Protein AF-A0A158G003-F1 (afdb_monomer_lite)

Foldseek 3Di:
DDDDDDDPPPPDDPPPPPPPPPPQLAKAWDWKDKAVVVVGDTRLCSVVCCVQGGRHQKGWDDRDCVSSVPPCPPDQIKMWTWIGRDPPGIDIDIDDSVNDNPDTDMDHNPPCPPPDD

Sequence (117 aa):
MNGFRQVCAMTGVVVLASVSAVGARTITAVSATYGANCGAPGGNATRDLIRQCNGLDTCEYVPDRARIGDTARVCRKDLQADWRCTDSEFHTAMLSPEAGANSTLVLSCIEQNGPGH

Secondary structure (DSSP, 8-state):
---------------------------EEEEEEE-GGGTPPTTTTHHHHHHHHTT-SEEEE---HHHHT---TTSPPPEEEEEEEETTEEEEEEE-GGG-TTPPEEEE-S-------

Organism: Caballeronia cordobensis (NCBI:txid1353886)

Radius of gyration: 25.24 Å; chains: 1; bounding box: 49×40×88 Å

Structure (mmCIF, N/CA/C/O backbone):
data_AF-A0A158G003-F1
#
_entry.id   AF-A0A158G003-F1
#
loop_
_atom_site.group_PDB
_atom_site.id
_atom_site.type_symbol
_atom_site.label_atom_id
_atom_site.label_alt_id
_atom_site.label_comp_id
_atom_site.label_asym_id
_atom_site.label_entity_id
_atom_site.label_seq_id
_atom_site.pdbx_PDB_ins_code
_atom_site.Cartn_x
_atom_site.Cartn_y
_atom_site.Cartn_z
_atom_site.occupancy
_atom_site.B_iso_or_equiv
_atom_site.auth_seq_id
_atom_site.auth_comp_id
_atom_site.auth_asym_id
_atom_site.auth_atom_id
_atom_site.pdbx_PDB_model_num
ATOM 1 N N . MET A 1 1 ? -34.774 -32.708 70.985 1.00 36.44 1 MET A N 1
ATOM 2 C CA . MET A 1 1 ? -33.710 -33.393 70.222 1.00 36.44 1 MET A CA 1
ATOM 3 C C . MET A 1 1 ? -33.958 -33.114 68.746 1.00 36.44 1 MET A C 1
ATOM 5 O O . MET A 1 1 ? -35.032 -33.469 68.293 1.00 36.44 1 MET A O 1
ATOM 9 N N . ASN A 1 2 ? -32.989 -32.469 68.079 1.00 34.66 2 ASN A N 1
ATOM 10 C CA . ASN A 1 2 ? -32.762 -32.340 66.622 1.00 34.66 2 ASN A CA 1
ATOM 11 C C . ASN A 1 2 ? -33.859 -31.680 65.750 1.00 34.66 2 ASN A C 1
ATOM 13 O O . ASN A 1 2 ? -35.031 -31.965 65.901 1.00 34.66 2 ASN A O 1
ATOM 17 N N . GLY A 1 3 ? -33.566 -30.820 64.773 1.00 39.38 3 GLY A N 1
ATOM 18 C CA . GLY A 1 3 ? -32.294 -30.440 64.163 1.00 39.38 3 GLY A CA 1
ATOM 19 C C . GLY A 1 3 ? -32.519 -29.353 63.099 1.00 39.38 3 GLY A C 1
ATOM 20 O O . GLY A 1 3 ? -33.582 -29.256 62.494 1.00 39.38 3 GLY A O 1
ATOM 21 N N . PHE A 1 4 ? -31.508 -28.504 62.953 1.00 57.38 4 PHE A N 1
ATOM 22 C CA . PHE A 1 4 ? -31.412 -27.314 62.104 1.00 57.38 4 PHE A CA 1
ATOM 23 C C . PHE A 1 4 ? -31.221 -27.656 60.606 1.00 57.38 4 PHE A C 1
ATOM 25 O O . PHE A 1 4 ? -30.608 -28.675 60.299 1.00 57.38 4 PHE A O 1
ATOM 32 N N . ARG A 1 5 ? -31.541 -26.667 59.746 1.00 48.50 5 ARG A N 1
ATOM 33 C CA . ARG A 1 5 ? -31.039 -26.406 58.365 1.00 48.50 5 ARG A CA 1
ATOM 34 C C . ARG A 1 5 ? -31.719 -27.207 57.243 1.00 48.50 5 ARG A C 1
ATOM 36 O O . ARG A 1 5 ? -31.979 -28.384 57.389 1.00 48.50 5 ARG A O 1
ATOM 43 N N . GLN A 1 6 ? -32.025 -26.631 56.079 1.00 44.19 6 GLN A N 1
ATOM 44 C CA . GLN A 1 6 ? -31.210 -25.677 55.323 1.00 44.19 6 GLN A CA 1
ATOM 45 C C . GLN A 1 6 ? -32.076 -24.968 54.261 1.00 44.19 6 GLN A C 1
ATOM 47 O O . GLN A 1 6 ? -32.710 -25.628 53.443 1.00 44.19 6 GLN A O 1
ATOM 52 N N . VAL A 1 7 ? -32.096 -23.633 54.259 1.00 51.84 7 VAL A N 1
ATOM 53 C CA . VAL A 1 7 ? -32.668 -22.827 53.168 1.00 51.84 7 VAL A CA 1
ATOM 54 C C . VAL A 1 7 ? -31.597 -22.716 52.082 1.00 51.84 7 VAL A C 1
ATOM 56 O O . VAL A 1 7 ? -30.560 -22.092 52.302 1.00 51.84 7 VAL A O 1
ATOM 59 N N . CYS A 1 8 ? -31.816 -23.348 50.927 1.00 51.94 8 CYS A N 1
ATOM 60 C CA . CYS A 1 8 ? -30.995 -23.138 49.735 1.00 51.94 8 CYS A CA 1
ATOM 61 C C . CYS A 1 8 ? -31.299 -21.747 49.169 1.00 51.94 8 CYS A C 1
ATOM 63 O O . CYS A 1 8 ? -32.244 -21.567 48.405 1.00 51.94 8 CYS A O 1
ATOM 65 N N . ALA A 1 9 ? -30.501 -20.756 49.566 1.00 50.59 9 ALA A N 1
ATOM 66 C CA . ALA A 1 9 ? -30.429 -19.483 48.868 1.00 50.59 9 ALA A CA 1
ATOM 67 C C . ALA A 1 9 ? -29.915 -19.751 47.445 1.00 50.59 9 ALA A C 1
ATOM 69 O O . ALA A 1 9 ? -28.734 -20.019 47.237 1.00 50.59 9 ALA A O 1
ATOM 70 N N . MET A 1 10 ? -30.826 -19.736 46.473 1.00 54.41 10 MET A N 1
ATOM 71 C CA . MET A 1 10 ? -30.500 -19.723 45.051 1.00 54.41 10 MET A CA 1
ATOM 72 C C . MET A 1 10 ? -29.969 -18.330 44.701 1.00 54.41 10 MET A C 1
ATOM 74 O O . MET A 1 10 ? -30.714 -17.448 44.280 1.00 54.41 10 MET A O 1
ATOM 78 N N . THR A 1 11 ? -28.678 -18.106 44.929 1.00 54.47 11 THR A N 1
ATOM 79 C CA . THR A 1 11 ? -27.950 -16.952 44.399 1.00 54.47 11 THR A CA 1
ATOM 80 C C . THR A 1 11 ? -27.790 -17.151 42.893 1.00 54.47 11 THR A C 1
ATOM 82 O O . THR A 1 11 ? -26.907 -17.872 42.432 1.00 54.47 11 THR A O 1
ATOM 85 N N . GLY A 1 12 ? -28.691 -16.550 42.115 1.00 53.78 12 GLY A N 1
ATOM 86 C CA . GLY A 1 12 ? -28.595 -16.506 40.659 1.00 53.78 12 GLY A CA 1
ATOM 87 C C . GLY A 1 12 ? -27.407 -15.646 40.238 1.00 53.78 12 GLY A C 1
ATOM 88 O O . GLY A 1 12 ? -27.456 -14.422 40.332 1.00 53.78 12 GLY A O 1
ATOM 89 N N . VAL A 1 13 ? -26.327 -16.285 39.793 1.00 61.75 13 VAL A N 1
ATOM 90 C CA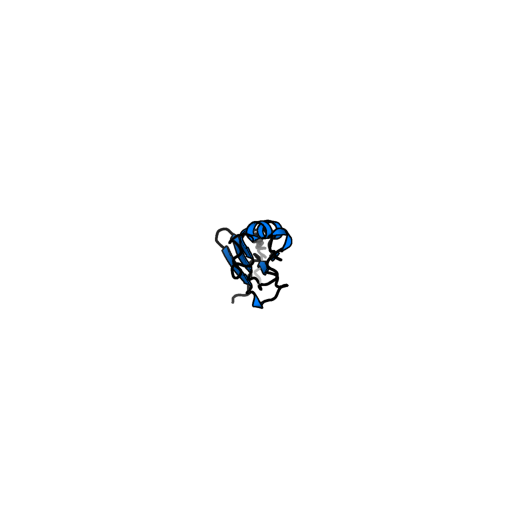 . VAL A 1 13 ? -25.190 -15.597 39.177 1.00 61.75 13 VAL A CA 1
ATOM 91 C C . VAL A 1 13 ? -25.621 -15.146 37.782 1.00 61.75 13 VAL A C 1
ATOM 93 O O . VAL A 1 13 ? -25.760 -15.957 36.870 1.00 61.75 13 VAL A O 1
ATOM 96 N N . VAL A 1 14 ? -25.864 -13.845 37.618 1.00 60.75 14 VAL A N 1
ATOM 97 C CA . VAL A 1 14 ? -26.055 -13.218 36.305 1.00 60.75 14 VAL A CA 1
ATOM 98 C C . VAL A 1 14 ? -24.683 -13.136 35.639 1.00 60.75 14 VAL A C 1
ATOM 100 O O . VAL A 1 14 ? -23.863 -12.289 35.988 1.00 60.75 14 VAL A O 1
ATOM 103 N N . VAL A 1 15 ? -24.407 -14.050 34.709 1.00 61.31 15 VAL A N 1
ATOM 104 C CA . VAL A 1 15 ? -23.186 -14.017 33.896 1.00 61.31 15 VAL A CA 1
ATOM 105 C C . VAL A 1 15 ? -23.357 -12.924 32.841 1.00 61.31 15 VAL A C 1
ATOM 107 O O . VAL A 1 15 ? -24.060 -13.104 31.849 1.00 61.31 15 VAL A O 1
ATOM 110 N N . LEU A 1 16 ? -22.736 -11.768 33.075 1.00 54.59 16 LEU A N 1
ATOM 111 C CA . LEU A 1 16 ? -22.580 -10.722 32.069 1.00 54.59 16 LEU A CA 1
ATOM 112 C C . LEU A 1 16 ? -21.577 -11.235 31.030 1.00 54.59 16 LEU A C 1
ATOM 114 O O . LEU A 1 16 ? -20.370 -11.207 31.260 1.00 54.59 16 LEU A O 1
ATOM 118 N N . ALA A 1 17 ? -22.075 -11.755 29.909 1.00 58.09 17 ALA A N 1
ATOM 119 C CA . ALA A 1 17 ? -21.238 -12.073 28.762 1.00 58.09 17 ALA A CA 1
ATOM 120 C C . ALA A 1 17 ? -20.649 -10.763 28.223 1.00 58.09 17 ALA A C 1
ATOM 122 O O . ALA A 1 17 ? -21.341 -9.969 27.586 1.00 58.09 17 ALA A O 1
ATOM 123 N N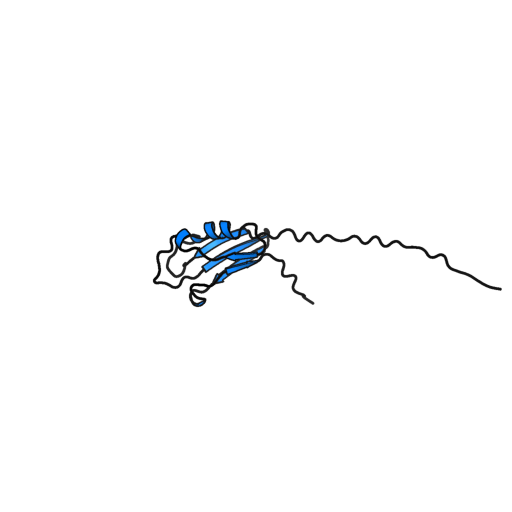 . SER A 1 18 ? -19.373 -10.515 28.512 1.00 55.88 18 SER A N 1
ATOM 124 C CA . SER A 1 18 ? -18.591 -9.489 27.838 1.00 55.88 18 SER A CA 1
ATOM 125 C C . SER A 1 18 ? -18.500 -9.882 26.368 1.00 55.88 18 SER A C 1
ATOM 127 O O . SER A 1 18 ? -17.708 -10.753 26.004 1.00 55.88 18 SER A O 1
ATOM 129 N N . VAL A 1 19 ? -19.331 -9.272 25.517 1.00 53.72 19 VAL A N 1
ATOM 130 C CA . VAL A 1 19 ? -19.058 -9.277 24.084 1.00 53.72 19 VAL A CA 1
ATOM 131 C C . VAL A 1 19 ? -17.815 -8.411 23.935 1.00 53.72 19 VAL A C 1
ATOM 133 O O . VAL A 1 19 ? -17.864 -7.183 23.992 1.00 53.72 19 VAL A O 1
ATOM 136 N N . SER A 1 20 ? -16.654 -9.056 23.878 1.00 51.19 20 SER A N 1
ATOM 137 C CA . SER A 1 20 ? -15.472 -8.409 23.344 1.00 51.19 20 SER A CA 1
ATOM 138 C C . SER A 1 20 ? -15.866 -8.061 21.922 1.00 51.19 20 SER A C 1
ATOM 140 O O . SER A 1 20 ? -15.892 -8.924 21.045 1.00 51.19 20 SER A O 1
ATOM 142 N N . ALA A 1 21 ? -16.267 -6.813 21.700 1.00 54.75 21 ALA A N 1
ATOM 143 C CA . ALA A 1 21 ? -16.181 -6.253 20.377 1.00 54.75 21 ALA A CA 1
ATOM 144 C C . ALA A 1 21 ? -14.686 -6.292 20.064 1.00 54.75 21 ALA A C 1
ATOM 146 O O . ALA A 1 21 ? -13.948 -5.369 20.400 1.00 54.75 21 ALA A O 1
ATOM 147 N N . VAL A 1 22 ? -14.234 -7.398 19.462 1.00 55.22 22 VAL A N 1
ATOM 148 C CA . VAL A 1 22 ? -13.177 -7.342 18.463 1.00 55.22 22 VAL A CA 1
ATOM 149 C C . VAL A 1 22 ? -13.718 -6.314 17.489 1.00 55.22 22 VAL A C 1
ATOM 151 O O . VAL A 1 22 ? -14.552 -6.613 16.634 1.00 55.22 22 VAL A O 1
ATOM 154 N N . GLY A 1 23 ? -13.392 -5.046 17.750 1.00 54.47 23 GLY A N 1
ATOM 155 C CA . GLY A 1 23 ? -13.640 -3.986 16.802 1.00 54.47 23 GLY A CA 1
ATOM 156 C C . GLY A 1 23 ? -13.019 -4.504 15.526 1.00 54.47 23 GLY A C 1
ATOM 157 O O . GLY A 1 23 ? -11.884 -4.974 15.573 1.00 54.47 23 GLY A O 1
ATOM 158 N N . ALA A 1 24 ? -13.794 -4.556 14.447 1.00 57.34 24 ALA A N 1
ATOM 159 C CA . ALA A 1 24 ? -13.291 -5.005 13.165 1.00 57.34 24 ALA A CA 1
ATOM 160 C C . ALA A 1 24 ? -12.044 -4.164 12.852 1.00 57.34 24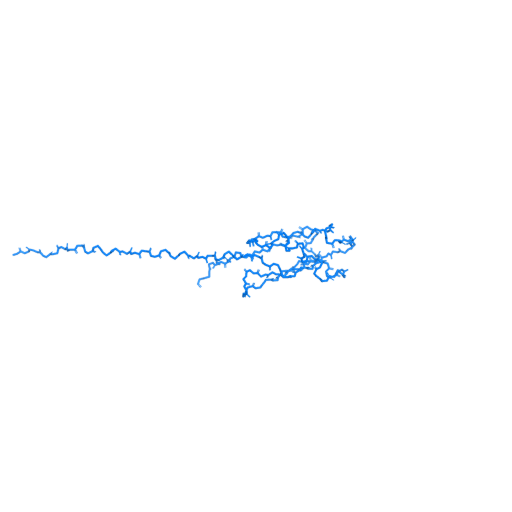 ALA A C 1
ATOM 162 O O . ALA A 1 24 ? -12.147 -2.991 12.494 1.00 57.34 24 ALA A O 1
ATOM 163 N N . ARG A 1 25 ? -10.868 -4.742 13.110 1.00 75.94 25 ARG A N 1
ATOM 164 C CA . ARG A 1 25 ? -9.559 -4.138 12.905 1.00 75.94 25 ARG A CA 1
ATOM 165 C C . ARG A 1 25 ? -9.330 -4.260 11.412 1.00 75.94 25 ARG A C 1
ATOM 167 O O . ARG A 1 25 ? -8.799 -5.248 10.927 1.00 75.94 25 ARG A O 1
ATOM 174 N N . THR A 1 26 ? -9.876 -3.320 10.656 1.00 86.94 26 THR A N 1
ATOM 175 C CA . THR A 1 26 ? -9.759 -3.354 9.204 1.00 86.94 26 THR A CA 1
ATOM 176 C C . THR A 1 26 ? -8.439 -2.737 8.782 1.00 86.94 26 THR A C 1
ATOM 178 O O . THR A 1 26 ? -8.090 -1.636 9.214 1.00 86.94 26 THR A O 1
ATOM 181 N N . ILE A 1 27 ? -7.746 -3.407 7.874 1.00 90.44 27 ILE A N 1
ATOM 182 C CA . ILE A 1 27 ? -6.562 -2.910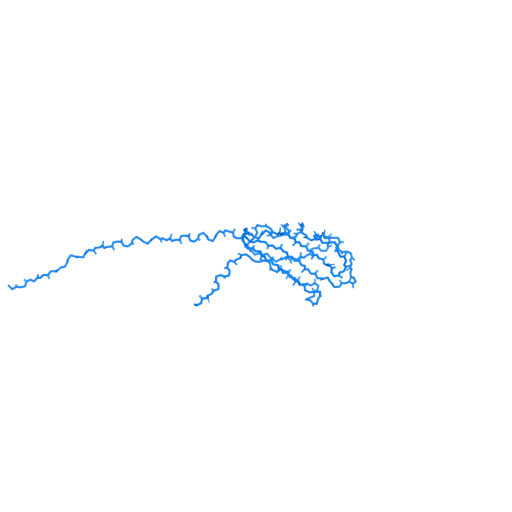 7.196 1.00 90.44 27 ILE A CA 1
ATOM 183 C C . ILE A 1 27 ? -6.906 -1.577 6.540 1.00 90.44 27 ILE A C 1
ATOM 185 O O . ILE A 1 27 ? -7.806 -1.473 5.706 1.00 90.44 27 ILE A O 1
ATOM 189 N N . THR A 1 28 ? -6.145 -0.561 6.916 1.00 92.12 28 THR A N 1
ATOM 190 C CA . THR A 1 28 ? -6.130 0.756 6.300 1.00 92.12 28 THR A CA 1
ATOM 191 C C . THR A 1 28 ? -4.757 0.962 5.690 1.00 92.12 28 THR A C 1
ATOM 193 O O . THR A 1 28 ? -3.786 1.243 6.392 1.00 92.12 28 THR A O 1
ATOM 196 N N . ALA A 1 29 ? -4.657 0.788 4.378 1.00 91.50 29 ALA A N 1
ATOM 197 C CA . ALA A 1 29 ? -3.399 0.978 3.669 1.00 91.50 29 ALA A CA 1
ATOM 198 C C . ALA A 1 29 ? -2.989 2.460 3.692 1.00 91.50 29 ALA A C 1
ATOM 200 O O . ALA A 1 29 ? -3.783 3.337 3.350 1.00 91.50 29 ALA A O 1
ATOM 201 N N . VAL A 1 30 ? -1.748 2.731 4.097 1.00 92.38 30 VAL A N 1
ATOM 202 C CA . VAL A 1 30 ? -1.187 4.084 4.210 1.00 92.38 30 VAL A CA 1
ATOM 203 C C . VAL A 1 30 ? -0.324 4.381 2.990 1.00 92.38 30 VAL A C 1
ATOM 205 O O . VAL A 1 30 ? -0.583 5.340 2.263 1.00 92.38 30 VAL A O 1
ATOM 208 N N . SER A 1 31 ? 0.653 3.514 2.725 1.00 91.69 31 SER A N 1
ATOM 209 C CA . SER A 1 31 ? 1.616 3.677 1.637 1.00 91.69 31 SER A CA 1
ATOM 210 C C . SER A 1 31 ? 2.018 2.318 1.087 1.00 91.69 31 SER A C 1
ATOM 212 O O . SER A 1 31 ? 2.153 1.361 1.838 1.00 91.69 31 SER A O 1
ATOM 214 N N . ALA A 1 32 ? 2.241 2.214 -0.221 1.00 91.19 32 ALA A N 1
ATOM 215 C CA . ALA A 1 32 ? 2.877 1.042 -0.801 1.00 91.19 32 ALA A CA 1
ATOM 216 C C . ALA A 1 32 ? 3.767 1.431 -1.973 1.00 91.19 32 ALA A C 1
ATOM 218 O O . ALA A 1 32 ? 3.352 2.158 -2.880 1.00 91.19 32 ALA A O 1
ATOM 219 N N . THR A 1 33 ? 4.981 0.900 -1.973 1.00 90.56 33 THR A N 1
ATOM 220 C CA . THR A 1 33 ? 5.979 1.130 -3.010 1.00 90.56 33 THR A CA 1
ATOM 221 C C . THR A 1 33 ? 6.489 -0.204 -3.521 1.00 90.56 33 THR A C 1
ATOM 223 O O . THR A 1 33 ? 6.932 -1.047 -2.747 1.00 90.56 33 THR A O 1
ATOM 226 N N . TYR A 1 34 ? 6.429 -0.391 -4.834 1.00 87.62 34 TYR A N 1
ATOM 227 C CA . TYR A 1 34 ? 6.953 -1.566 -5.518 1.00 87.62 34 TYR A CA 1
ATOM 228 C C . TYR A 1 34 ? 8.147 -1.167 -6.383 1.00 87.62 34 TYR A C 1
ATOM 230 O O . TYR A 1 34 ? 7.974 -0.418 -7.346 1.00 87.62 34 TYR A O 1
ATOM 238 N N . GLY A 1 35 ? 9.333 -1.680 -6.055 1.00 86.69 35 GLY A N 1
ATOM 239 C CA . GLY A 1 35 ? 10.576 -1.467 -6.794 1.00 86.69 35 GLY A CA 1
ATOM 240 C C . GLY A 1 35 ? 11.319 -0.188 -6.433 1.00 86.69 35 GLY A C 1
ATOM 241 O O . GLY A 1 35 ? 11.931 0.414 -7.320 1.00 86.69 35 GLY A O 1
ATOM 242 N N . ALA A 1 36 ? 11.287 0.235 -5.165 1.00 86.31 36 ALA A N 1
ATOM 243 C CA . ALA A 1 36 ? 12.047 1.397 -4.701 1.00 86.31 36 ALA A CA 1
ATOM 244 C C . ALA A 1 36 ? 13.546 1.249 -5.029 1.00 86.31 36 ALA A C 1
ATOM 246 O O . ALA A 1 36 ? 14.180 2.185 -5.518 1.00 86.31 36 ALA A O 1
ATOM 247 N N . ASN A 1 37 ? 14.088 0.039 -4.881 1.00 85.19 37 ASN A N 1
ATOM 248 C CA . ASN A 1 37 ? 15.463 -0.323 -5.220 1.00 85.19 37 ASN A CA 1
ATOM 249 C C . ASN A 1 37 ? 15.786 -0.203 -6.719 1.00 85.19 37 ASN A C 1
ATOM 251 O O . ASN A 1 37 ? 16.951 -0.086 -7.090 1.00 85.19 37 ASN A O 1
ATOM 255 N N . CYS A 1 38 ? 14.769 -0.244 -7.579 1.00 83.88 38 CYS A N 1
ATOM 256 C CA . CYS A 1 38 ? 14.905 -0.133 -9.029 1.00 83.88 38 CYS A CA 1
ATOM 257 C C . CYS A 1 38 ? 14.573 1.282 -9.542 1.00 83.88 38 CYS A C 1
ATOM 259 O O . CYS A 1 38 ? 14.494 1.482 -10.754 1.00 83.88 38 CYS A O 1
ATOM 261 N N . GLY A 1 39 ? 14.367 2.257 -8.647 1.00 82.38 39 GLY A N 1
ATOM 262 C CA . GLY A 1 39 ? 14.031 3.638 -9.003 1.00 82.38 39 GLY A CA 1
ATOM 263 C C . GLY A 1 39 ? 12.544 3.877 -9.276 1.00 82.38 39 GLY A C 1
ATOM 264 O O . GLY A 1 39 ? 12.196 4.877 -9.904 1.00 82.38 39 GLY A O 1
ATOM 265 N N . ALA A 1 40 ? 11.658 2.978 -8.835 1.00 84.25 40 ALA A N 1
ATOM 266 C CA . ALA A 1 40 ? 10.225 3.223 -8.915 1.00 84.25 40 ALA A CA 1
ATOM 267 C C . ALA A 1 40 ? 9.817 4.391 -7.996 1.00 84.25 40 ALA A C 1
ATOM 269 O O . ALA A 1 40 ? 10.370 4.539 -6.902 1.00 84.25 40 ALA A O 1
ATOM 270 N N . PRO A 1 41 ? 8.838 5.220 -8.402 1.00 84.06 41 PRO A N 1
ATOM 271 C CA . PRO A 1 41 ? 8.364 6.303 -7.558 1.00 84.06 41 PRO A CA 1
ATOM 272 C C . PRO A 1 41 ? 7.673 5.750 -6.308 1.00 84.06 41 PRO A C 1
ATOM 274 O O . PRO A 1 41 ? 6.846 4.837 -6.389 1.00 84.06 41 PRO A O 1
ATOM 277 N N . GLY A 1 42 ? 7.989 6.348 -5.156 1.00 85.44 42 GLY A N 1
ATOM 278 C CA . GLY A 1 42 ? 7.328 6.048 -3.889 1.00 85.44 42 GLY A CA 1
ATOM 279 C C . GLY A 1 42 ? 5.813 6.197 -4.010 1.00 85.44 42 GLY A C 1
ATOM 280 O O . GLY A 1 42 ? 5.319 7.190 -4.546 1.00 85.44 42 GLY A O 1
ATOM 281 N N . GLY A 1 43 ? 5.069 5.201 -3.535 1.00 86.56 43 GLY A N 1
ATOM 282 C CA . GLY A 1 43 ? 3.608 5.221 -3.572 1.00 86.56 43 GLY A CA 1
ATOM 283 C C . GLY A 1 43 ? 2.964 4.774 -4.892 1.00 86.56 43 GLY A C 1
ATOM 284 O O . GLY A 1 43 ? 1.743 4.883 -5.037 1.00 86.56 43 GLY A O 1
ATOM 285 N N . ASN A 1 44 ? 3.737 4.258 -5.858 1.00 88.81 44 ASN A N 1
ATOM 286 C CA . ASN A 1 44 ? 3.201 3.718 -7.118 1.00 88.81 44 ASN A CA 1
ATOM 287 C C . ASN A 1 44 ? 2.168 2.596 -6.906 1.00 88.81 44 ASN A C 1
ATOM 289 O O . ASN A 1 44 ? 1.211 2.473 -7.670 1.00 88.81 44 ASN A O 1
ATOM 293 N N . ALA A 1 45 ? 2.350 1.805 -5.851 1.00 89.44 45 ALA A N 1
ATOM 294 C CA . ALA A 1 45 ? 1.526 0.660 -5.512 1.00 89.44 45 ALA A CA 1
ATOM 295 C C . ALA A 1 45 ? 0.420 0.998 -4.495 1.00 89.44 45 ALA A C 1
ATOM 297 O O . ALA A 1 45 ? -0.489 0.195 -4.301 1.00 89.44 45 ALA A O 1
ATOM 298 N N . THR A 1 46 ? 0.435 2.189 -3.879 1.00 91.31 46 THR A N 1
ATOM 299 C CA . THR A 1 46 ? -0.506 2.572 -2.808 1.00 91.31 46 THR A CA 1
ATOM 300 C C . THR A 1 46 ? -1.962 2.419 -3.235 1.00 91.31 46 THR A C 1
ATOM 302 O O . THR A 1 46 ? -2.767 1.826 -2.525 1.00 91.31 46 THR A O 1
ATOM 305 N N . ARG A 1 47 ? -2.319 2.913 -4.428 1.00 90.00 47 ARG A N 1
ATOM 306 C CA . ARG A 1 47 ? -3.701 2.819 -4.937 1.00 90.00 47 ARG A CA 1
ATOM 307 C C . ARG A 1 47 ? -4.142 1.383 -5.181 1.00 90.00 47 ARG A C 1
ATOM 309 O O . ARG A 1 47 ? -5.334 1.093 -5.119 1.00 90.00 47 ARG A O 1
ATOM 316 N N . ASP A 1 48 ? -3.200 0.517 -5.526 1.00 90.06 48 ASP A N 1
ATOM 317 C CA . ASP A 1 48 ? -3.491 -0.880 -5.788 1.00 90.06 48 ASP A CA 1
ATOM 318 C C . ASP A 1 48 ? -3.666 -1.660 -4.484 1.00 90.06 48 ASP A C 1
ATOM 320 O O . ASP A 1 48 ? -4.688 -2.322 -4.315 1.00 90.06 48 ASP A O 1
ATOM 324 N N . LEU A 1 49 ? -2.769 -1.443 -3.517 1.00 90.94 49 LEU A N 1
ATOM 325 C CA . LEU A 1 49 ? -2.892 -1.970 -2.160 1.00 90.94 49 LEU A CA 1
ATOM 326 C C . LEU A 1 49 ? -4.218 -1.561 -1.508 1.00 90.94 49 LEU A C 1
ATOM 328 O O . LEU A 1 49 ? -4.927 -2.411 -0.974 1.00 90.94 49 LEU A O 1
ATOM 332 N N . ILE A 1 50 ? -4.589 -0.276 -1.593 1.00 91.31 50 ILE A N 1
ATOM 333 C CA . ILE A 1 50 ? -5.864 0.215 -1.051 1.00 91.31 50 ILE A CA 1
ATOM 334 C C . ILE A 1 50 ? -7.038 -0.541 -1.682 1.00 91.31 50 ILE A C 1
ATOM 336 O O . ILE A 1 50 ? -7.960 -0.937 -0.982 1.00 91.31 50 ILE A O 1
ATOM 340 N N . ARG A 1 51 ? -7.024 -0.782 -2.996 1.00 90.50 51 ARG A N 1
ATOM 341 C CA . ARG A 1 51 ? -8.129 -1.502 -3.645 1.00 90.50 51 ARG A CA 1
ATOM 342 C C . ARG A 1 51 ? -8.217 -2.970 -3.253 1.00 90.50 51 ARG A C 1
ATOM 344 O O . ARG A 1 51 ? -9.326 -3.487 -3.211 1.00 90.50 51 ARG A O 1
ATOM 351 N N . GLN A 1 52 ? -7.084 -3.636 -3.050 1.00 91.06 52 GLN A N 1
ATOM 352 C CA . GLN A 1 52 ? -7.066 -5.066 -2.746 1.00 91.06 52 GLN A CA 1
ATOM 353 C C . GLN A 1 52 ? -7.351 -5.344 -1.266 1.00 91.06 52 GLN A C 1
ATOM 355 O O . GLN A 1 52 ? -8.077 -6.283 -0.959 1.00 91.06 52 GLN A O 1
ATOM 360 N N . CYS A 1 53 ? -6.804 -4.525 -0.363 1.00 91.31 53 CYS A N 1
ATOM 361 C CA . CYS A 1 53 ? -6.734 -4.866 1.057 1.00 91.31 53 CYS A CA 1
ATOM 362 C C . CYS A 1 53 ? -7.512 -3.944 1.995 1.00 91.31 53 CYS A C 1
ATOM 364 O O . CYS A 1 53 ? -7.776 -4.334 3.130 1.00 91.31 53 CYS A O 1
ATOM 366 N N . ASN A 1 54 ? -7.879 -2.732 1.575 1.00 90.50 54 ASN A N 1
ATOM 367 C CA . ASN A 1 54 ? -8.520 -1.785 2.483 1.00 90.50 54 ASN A CA 1
ATOM 368 C C . ASN A 1 54 ? -9.914 -2.273 2.907 1.00 90.50 54 ASN A C 1
ATOM 370 O O . ASN A 1 54 ? -10.749 -2.574 2.056 1.00 90.50 54 ASN A O 1
ATOM 374 N N . GLY A 1 55 ? -10.183 -2.305 4.213 1.00 87.38 55 GLY A N 1
ATOM 375 C CA . GLY A 1 55 ? -11.449 -2.804 4.764 1.00 87.38 55 GLY A CA 1
ATOM 376 C C . GLY A 1 55 ? -11.464 -4.304 5.087 1.00 87.38 55 GLY A C 1
ATOM 377 O O . GLY A 1 55 ? -12.439 -4.777 5.665 1.00 87.38 55 GLY A O 1
ATOM 378 N N . LEU A 1 56 ? -10.405 -5.046 4.748 1.00 88.88 56 LEU A N 1
ATOM 379 C CA . LEU A 1 56 ? -10.252 -6.456 5.116 1.00 88.88 56 LEU A CA 1
ATOM 380 C C . LEU A 1 56 ? -9.542 -6.594 6.460 1.00 88.88 56 LEU A C 1
ATOM 382 O O . LEU A 1 56 ? -8.790 -5.716 6.857 1.00 88.88 56 LEU A O 1
ATOM 386 N N . ASP A 1 57 ? -9.755 -7.706 7.148 1.00 86.94 57 ASP A N 1
ATOM 387 C CA . ASP A 1 57 ? -8.994 -8.052 8.351 1.00 86.94 57 ASP A CA 1
ATOM 388 C C . ASP A 1 57 ? -7.643 -8.700 7.992 1.00 86.94 57 ASP A C 1
ATOM 390 O O . ASP A 1 57 ? -6.615 -8.369 8.573 1.00 86.94 57 ASP A O 1
ATOM 394 N N . THR A 1 58 ? -7.627 -9.576 6.985 1.00 87.75 58 THR A N 1
ATOM 395 C CA . THR A 1 58 ? -6.412 -10.203 6.457 1.00 87.75 58 THR A CA 1
ATOM 396 C C . THR A 1 58 ? -6.452 -10.172 4.933 1.00 87.75 58 THR A C 1
ATOM 398 O O . THR A 1 58 ? -7.491 -10.438 4.328 1.00 87.75 58 THR A O 1
ATOM 401 N N . CYS A 1 59 ? -5.334 -9.815 4.306 1.00 90.38 59 CYS A N 1
ATOM 402 C CA . CYS A 1 59 ? -5.212 -9.658 2.866 1.00 90.38 59 CYS A CA 1
ATOM 403 C C . CYS A 1 59 ? -3.841 -10.112 2.375 1.00 90.38 59 CYS A C 1
ATOM 405 O O . CYS A 1 59 ? -2.803 -9.651 2.845 1.00 90.38 59 CYS A O 1
ATOM 407 N N . GLU A 1 60 ? -3.848 -10.975 1.371 1.00 90.38 60 GLU A N 1
ATOM 408 C CA . GLU A 1 60 ? -2.659 -11.363 0.630 1.00 90.38 60 GLU A CA 1
ATOM 409 C C . GLU A 1 60 ? -2.465 -10.404 -0.547 1.00 90.38 60 GLU A C 1
ATOM 411 O O . GLU A 1 60 ? -3.109 -10.520 -1.588 1.00 90.38 60 GLU A O 1
ATOM 416 N N . TYR A 1 61 ? -1.592 -9.419 -0.372 1.00 88.75 61 TYR A N 1
ATOM 417 C CA . TYR A 1 61 ? -1.319 -8.417 -1.385 1.00 88.75 61 TYR A CA 1
ATOM 418 C C . TYR A 1 61 ? -0.289 -8.906 -2.403 1.00 88.75 61 TYR A C 1
ATOM 420 O O . TYR A 1 61 ? 0.890 -9.110 -2.086 1.00 88.75 61 TYR A O 1
ATOM 428 N N . VAL A 1 62 ? -0.735 -9.020 -3.655 1.00 87.06 62 VAL A N 1
ATOM 429 C CA . VAL A 1 62 ? 0.124 -9.290 -4.809 1.00 87.06 62 VAL A CA 1
ATOM 430 C C . VAL A 1 62 ? 0.192 -8.028 -5.673 1.00 87.06 62 VAL A C 1
ATOM 432 O O . VAL A 1 62 ? -0.836 -7.602 -6.208 1.00 87.06 62 VAL A O 1
ATOM 435 N N . PRO A 1 63 ? 1.378 -7.415 -5.848 1.00 82.75 63 PRO A N 1
ATOM 436 C CA . PRO A 1 63 ? 1.518 -6.232 -6.687 1.00 82.75 63 PRO A CA 1
ATOM 437 C C . PRO A 1 63 ? 1.268 -6.578 -8.160 1.00 82.75 63 PRO A C 1
ATOM 439 O O . PRO A 1 63 ? 2.042 -7.302 -8.795 1.00 82.75 63 PRO A O 1
ATOM 442 N N . ASP A 1 64 ? 0.198 -6.022 -8.728 1.00 82.56 64 ASP A N 1
ATOM 443 C CA . ASP A 1 64 ? -0.142 -6.211 -10.136 1.00 82.56 64 ASP A CA 1
ATOM 444 C C . ASP A 1 64 ? 0.724 -5.300 -11.024 1.00 82.56 64 ASP A C 1
ATOM 446 O O . ASP A 1 64 ? 0.529 -4.084 -11.116 1.00 82.56 64 ASP A O 1
ATOM 450 N N . ARG A 1 65 ? 1.708 -5.897 -11.706 1.00 77.25 65 ARG A N 1
ATOM 451 C CA . ARG A 1 65 ? 2.662 -5.160 -12.556 1.00 77.25 65 ARG A CA 1
ATOM 452 C C . ARG A 1 65 ? 1.991 -4.423 -13.715 1.00 77.25 65 ARG A C 1
ATOM 454 O O . ARG A 1 65 ? 2.489 -3.373 -14.119 1.00 77.25 65 ARG A O 1
ATOM 461 N N . ALA A 1 66 ? 0.879 -4.943 -14.239 1.00 76.94 66 ALA A N 1
ATOM 462 C CA . ALA A 1 66 ? 0.151 -4.294 -15.324 1.00 76.94 66 ALA A CA 1
ATOM 463 C C . ALA A 1 66 ? -0.553 -3.023 -14.831 1.00 76.94 66 ALA A C 1
ATOM 465 O O . ALA A 1 66 ? -0.583 -2.023 -15.545 1.00 76.94 66 ALA A O 1
ATOM 466 N N . ARG A 1 67 ? -1.062 -3.033 -13.592 1.00 78.94 67 ARG A N 1
ATOM 467 C CA . ARG A 1 67 ? -1.705 -1.865 -12.967 1.00 78.94 67 ARG A CA 1
ATOM 468 C C . ARG A 1 67 ? -0.720 -0.823 -12.454 1.00 78.94 67 ARG A C 1
ATOM 470 O O . ARG A 1 67 ? -1.000 0.367 -12.556 1.00 78.94 67 ARG A O 1
ATOM 477 N N . ILE A 1 68 ? 0.410 -1.262 -11.904 1.00 77.12 68 ILE A N 1
ATOM 478 C CA . ILE A 1 68 ? 1.452 -0.378 -11.354 1.00 77.12 68 ILE A CA 1
ATOM 479 C C . ILE A 1 68 ? 2.261 0.293 -12.483 1.00 77.12 68 ILE A C 1
ATOM 481 O O . ILE A 1 68 ? 2.920 1.307 -12.260 1.00 77.12 68 ILE A O 1
ATOM 485 N N . GLY A 1 69 ? 2.181 -0.233 -13.711 1.00 68.75 69 GLY A N 1
ATOM 486 C CA . GLY A 1 69 ? 2.954 0.267 -14.850 1.00 68.75 69 GLY A CA 1
ATOM 487 C C . GLY A 1 69 ? 4.428 -0.136 -14.775 1.00 68.75 69 GLY A C 1
ATOM 488 O O . GLY A 1 69 ? 5.291 0.551 -15.320 1.00 68.75 69 GLY A O 1
ATOM 489 N N . ASP A 1 70 ? 4.726 -1.244 -14.092 1.00 66.44 70 ASP A N 1
ATOM 490 C CA . ASP A 1 70 ? 6.088 -1.743 -13.930 1.00 66.44 70 ASP A CA 1
ATOM 491 C C . ASP A 1 70 ? 6.554 -2.432 -15.220 1.00 66.44 70 ASP A C 1
ATOM 493 O O . ASP A 1 70 ? 6.249 -3.593 -15.502 1.00 66.44 70 ASP A O 1
ATOM 497 N N . THR A 1 71 ? 7.305 -1.693 -16.033 1.00 57.44 71 THR A N 1
ATOM 498 C CA . THR A 1 71 ? 7.908 -2.190 -17.279 1.00 57.44 71 THR A CA 1
ATOM 499 C C . THR A 1 71 ? 9.312 -2.765 -17.068 1.00 57.44 71 THR A C 1
ATOM 501 O O . THR A 1 71 ? 9.866 -3.411 -17.964 1.00 57.44 71 THR A O 1
ATOM 504 N N . ALA A 1 72 ? 9.893 -2.595 -15.876 1.00 58.47 72 ALA A N 1
ATOM 505 C CA . ALA A 1 72 ? 11.275 -2.943 -15.578 1.00 58.47 72 ALA A CA 1
ATOM 506 C C . ALA A 1 72 ? 11.463 -4.457 -15.371 1.00 58.47 72 ALA A C 1
ATOM 508 O O . ALA A 1 72 ? 11.668 -4.928 -14.259 1.00 58.47 72 ALA A O 1
AT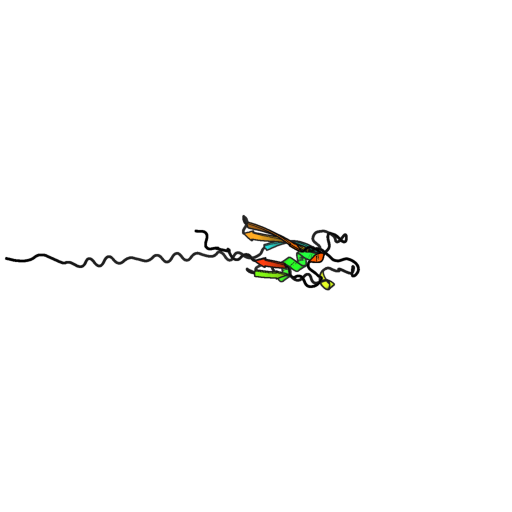OM 509 N N . ARG A 1 73 ? 11.441 -5.276 -16.430 1.00 61.78 73 ARG A N 1
ATOM 510 C CA . ARG A 1 73 ? 11.703 -6.733 -16.316 1.00 61.78 73 ARG A CA 1
ATOM 511 C C . ARG A 1 73 ? 13.111 -7.101 -15.823 1.00 61.78 73 ARG A C 1
ATOM 513 O O . ARG A 1 73 ? 13.343 -8.257 -15.492 1.00 61.78 73 ARG A O 1
ATOM 520 N N . VAL A 1 74 ? 14.032 -6.142 -15.791 1.00 66.31 74 VAL A N 1
ATOM 521 C CA . VAL A 1 74 ? 15.475 -6.390 -15.644 1.00 66.31 74 VAL A CA 1
ATOM 522 C C . VAL A 1 74 ? 15.947 -6.380 -14.183 1.00 66.31 74 VAL A C 1
ATOM 524 O O . VAL A 1 74 ? 17.023 -6.884 -13.884 1.00 66.31 74 VAL A O 1
ATOM 527 N N . CYS A 1 75 ? 15.145 -5.843 -13.262 1.00 77.31 75 CYS A N 1
ATOM 528 C CA . CYS A 1 75 ? 15.511 -5.672 -11.856 1.00 77.31 75 CYS A CA 1
ATOM 529 C C . CYS A 1 75 ? 14.569 -6.485 -10.958 1.00 77.31 75 CYS A C 1
ATOM 531 O O . CYS A 1 75 ? 13.356 -6.521 -11.188 1.00 77.31 75 CYS A O 1
ATOM 533 N N . ARG A 1 76 ? 15.119 -7.164 -9.943 1.00 78.25 76 ARG A N 1
ATOM 534 C CA . ARG A 1 76 ? 14.303 -7.746 -8.871 1.00 78.25 76 ARG A CA 1
ATOM 535 C C . ARG A 1 76 ? 13.852 -6.601 -7.970 1.00 78.25 76 ARG A C 1
ATOM 537 O O . ARG A 1 76 ? 14.700 -5.843 -7.509 1.00 78.25 76 ARG A O 1
ATOM 544 N N . LYS A 1 77 ? 12.544 -6.478 -7.762 1.00 82.25 77 LYS A N 1
ATOM 545 C CA . LYS A 1 77 ? 11.932 -5.359 -7.042 1.00 82.25 77 LYS A CA 1
ATOM 546 C C . LYS A 1 77 ? 11.711 -5.727 -5.591 1.00 82.25 77 LYS A C 1
ATOM 548 O O . LYS A 1 77 ? 11.207 -6.819 -5.330 1.00 82.25 77 LYS A O 1
ATOM 553 N N . ASP A 1 78 ? 12.046 -4.819 -4.688 1.00 87.44 78 ASP A N 1
ATOM 554 C CA . ASP A 1 78 ? 11.493 -4.857 -3.342 1.00 87.44 78 ASP A CA 1
ATOM 555 C C . ASP A 1 78 ? 10.009 -4.464 -3.359 1.00 87.44 78 ASP A C 1
ATOM 557 O O . ASP A 1 78 ? 9.521 -3.819 -4.293 1.00 87.44 78 ASP A O 1
ATOM 561 N N . LEU A 1 79 ? 9.283 -4.868 -2.327 1.00 87.81 79 LEU A N 1
ATOM 562 C CA . LEU A 1 79 ? 7.945 -4.364 -2.064 1.00 87.81 79 LEU A CA 1
ATOM 563 C C . LEU A 1 79 ? 7.893 -3.887 -0.625 1.00 87.81 79 LEU A C 1
ATOM 565 O O . LEU A 1 79 ? 8.045 -4.695 0.281 1.00 87.81 79 LEU A O 1
ATOM 569 N N . GLN A 1 80 ? 7.611 -2.611 -0.418 1.00 90.38 80 GLN A N 1
ATOM 570 C CA . GLN A 1 80 ? 7.341 -2.061 0.901 1.00 90.38 80 GLN A CA 1
ATOM 571 C C . GLN A 1 80 ? 5.879 -1.639 0.980 1.00 90.38 80 GLN A C 1
ATOM 573 O O . GLN A 1 80 ? 5.383 -0.944 0.090 1.00 90.38 80 GLN A O 1
ATOM 578 N N . ALA A 1 81 ? 5.194 -2.035 2.045 1.00 91.75 81 ALA A N 1
ATOM 579 C CA . ALA A 1 81 ? 3.864 -1.546 2.355 1.00 91.75 81 ALA A CA 1
ATOM 580 C C . ALA A 1 81 ? 3.740 -1.177 3.828 1.00 91.75 81 ALA A C 1
ATOM 582 O O . ALA A 1 81 ? 4.231 -1.872 4.716 1.00 91.75 81 ALA A O 1
ATOM 583 N N . ASP A 1 82 ? 3.004 -0.103 4.045 1.00 92.31 82 ASP A N 1
ATOM 584 C CA . ASP A 1 82 ? 2.670 0.463 5.332 1.00 92.31 82 ASP A CA 1
ATOM 585 C C . ASP A 1 82 ? 1.147 0.476 5.456 1.00 92.31 82 ASP A C 1
ATOM 587 O O . ASP A 1 82 ? 0.436 1.005 4.590 1.00 92.31 82 ASP A O 1
ATOM 591 N N . TRP A 1 83 ? 0.629 -0.116 6.524 1.00 92.75 83 TRP A N 1
ATOM 592 C CA . TRP A 1 83 ? -0.797 -0.146 6.820 1.00 92.75 83 TRP A CA 1
ATOM 593 C C . TRP A 1 83 ? -1.042 0.053 8.304 1.00 92.75 83 TRP A C 1
ATOM 595 O O . TRP A 1 83 ? -0.169 -0.130 9.140 1.00 92.75 83 TRP A O 1
ATOM 605 N N . ARG A 1 84 ? -2.265 0.430 8.642 1.00 90.81 84 ARG A N 1
ATOM 606 C CA . ARG A 1 84 ? -2.714 0.547 10.022 1.00 90.81 84 ARG A CA 1
ATOM 607 C C . ARG A 1 84 ? -4.011 -0.212 10.208 1.00 90.81 84 ARG A C 1
ATOM 609 O O . ARG A 1 84 ? -4.829 -0.251 9.295 1.00 90.81 84 ARG A O 1
ATOM 616 N N . CYS A 1 85 ? -4.192 -0.820 11.366 1.00 87.69 85 CYS A N 1
ATOM 617 C CA . CYS A 1 85 ? -5.399 -1.590 11.683 1.00 87.69 85 CYS A CA 1
ATOM 618 C C . CYS A 1 85 ? -6.389 -0.772 12.514 1.00 87.69 85 CYS A C 1
ATOM 620 O O . CYS A 1 85 ? -7.603 -0.932 12.418 1.00 87.69 85 CYS A O 1
ATOM 622 N N . THR A 1 86 ? -5.851 0.136 13.323 1.00 81.88 86 THR A N 1
ATOM 623 C CA . THR A 1 86 ? -6.570 1.123 14.128 1.00 81.88 86 THR A CA 1
ATOM 624 C C . THR A 1 86 ? -5.761 2.420 14.128 1.00 81.88 86 THR A C 1
ATOM 626 O O . THR A 1 86 ? -4.671 2.481 13.559 1.00 81.88 86 THR A O 1
ATOM 629 N N . ASP A 1 87 ? -6.269 3.479 14.756 1.00 77.25 87 ASP A N 1
ATOM 630 C CA . ASP A 1 87 ? -5.564 4.768 14.784 1.00 77.25 87 ASP A CA 1
ATOM 631 C C . ASP A 1 87 ? -4.228 4.712 15.555 1.00 77.25 87 ASP A C 1
ATOM 633 O O . ASP A 1 87 ? -3.318 5.486 15.276 1.00 77.25 87 ASP A O 1
ATOM 637 N N . SER A 1 88 ? -4.080 3.752 16.474 1.00 77.81 88 SER A N 1
ATOM 638 C CA . SER A 1 88 ? -2.878 3.539 17.289 1.00 77.81 88 SER A CA 1
ATOM 639 C C . SER A 1 88 ? -1.977 2.397 16.809 1.00 77.81 88 SER A C 1
ATOM 641 O O . SER A 1 88 ? -0.897 2.210 17.363 1.00 77.81 88 SER A O 1
ATOM 643 N N . GLU A 1 89 ? -2.410 1.606 15.825 1.00 83.75 89 GLU A N 1
ATOM 644 C CA . GLU A 1 89 ? -1.701 0.402 15.387 1.00 83.75 89 GLU A CA 1
ATOM 645 C C . GLU A 1 89 ? -1.192 0.568 13.957 1.00 83.75 89 GLU A C 1
ATOM 647 O O . GLU A 1 89 ? -1.981 0.563 13.015 1.00 83.75 89 GLU A O 1
ATOM 652 N N . PHE A 1 90 ? 0.127 0.690 13.807 1.00 87.62 90 PHE A N 1
ATOM 653 C CA . PHE A 1 90 ? 0.808 0.852 12.527 1.00 87.62 90 PHE A CA 1
ATOM 654 C C . PHE A 1 90 ? 1.727 -0.338 12.266 1.00 87.62 90 PHE A C 1
ATOM 656 O O . PHE A 1 90 ? 2.489 -0.749 13.140 1.00 87.62 90 PHE A O 1
ATOM 663 N N . HIS A 1 91 ? 1.669 -0.855 11.050 1.00 89.12 91 HIS A N 1
ATOM 664 C CA . HIS A 1 91 ? 2.426 -1.999 10.581 1.00 89.12 91 HIS A CA 1
ATOM 665 C C . HIS A 1 91 ? 3.170 -1.629 9.307 1.00 89.12 91 HIS A C 1
ATOM 667 O O . HIS A 1 91 ? 2.616 -1.024 8.389 1.00 89.12 91 HIS A O 1
ATOM 673 N N . THR A 1 92 ? 4.422 -2.056 9.244 1.00 89.50 92 THR A N 1
ATOM 674 C CA . THR A 1 92 ? 5.263 -1.936 8.058 1.00 89.50 92 THR A CA 1
ATOM 675 C C . THR A 1 92 ? 5.778 -3.317 7.721 1.00 89.50 92 THR A C 1
ATOM 677 O O . THR A 1 92 ? 6.322 -4.010 8.583 1.00 89.50 92 THR A O 1
ATOM 680 N N . ALA A 1 93 ? 5.657 -3.704 6.459 1.00 88.56 93 ALA A N 1
ATOM 681 C CA . ALA A 1 93 ? 6.321 -4.887 5.954 1.00 88.56 93 ALA A CA 1
ATOM 682 C C . ALA A 1 93 ? 7.049 -4.586 4.656 1.00 88.56 93 ALA A C 1
ATOM 684 O O . ALA A 1 93 ? 6.604 -3.806 3.811 1.00 88.56 93 ALA A O 1
ATOM 685 N N . MET A 1 94 ? 8.194 -5.240 4.518 1.00 87.06 94 MET A N 1
ATOM 686 C CA . MET A 1 94 ? 9.060 -5.112 3.369 1.00 87.06 94 MET A CA 1
ATOM 687 C C . MET A 1 94 ? 9.464 -6.503 2.897 1.00 87.06 94 MET A C 1
ATOM 689 O O . MET A 1 94 ? 9.904 -7.341 3.682 1.00 87.06 94 MET A O 1
ATOM 693 N N . LEU A 1 95 ? 9.314 -6.741 1.602 1.00 86.25 95 LEU A N 1
ATOM 694 C CA . LEU A 1 95 ? 9.819 -7.914 0.917 1.00 86.25 95 LEU A CA 1
ATOM 695 C C . LEU A 1 95 ? 11.078 -7.521 0.166 1.00 86.25 95 LEU A C 1
ATOM 697 O O . LEU A 1 95 ? 11.045 -6.674 -0.729 1.00 86.25 95 LEU A O 1
ATOM 701 N N . SER A 1 96 ? 12.182 -8.172 0.516 1.00 82.94 96 SER A N 1
ATOM 702 C CA . SER A 1 96 ? 13.431 -8.040 -0.220 1.00 82.94 96 SER A CA 1
ATOM 703 C C . SER A 1 96 ? 13.276 -8.562 -1.651 1.00 82.94 96 SER A C 1
ATOM 705 O O . SER A 1 96 ? 12.569 -9.547 -1.882 1.00 82.94 96 SER A O 1
ATOM 707 N N . PRO A 1 97 ? 14.019 -8.001 -2.618 1.00 76.62 97 PRO A N 1
ATOM 708 C CA . PRO A 1 97 ? 14.018 -8.479 -4.003 1.00 76.62 97 PRO A CA 1
ATOM 709 C C . PRO A 1 97 ? 14.493 -9.939 -4.140 1.00 76.62 97 PRO A C 1
ATOM 711 O O . PRO A 1 97 ? 14.270 -10.593 -5.161 1.00 76.62 97 PRO A O 1
ATOM 714 N N . GLU A 1 98 ? 15.162 -10.464 -3.115 1.00 73.69 98 GLU A N 1
ATOM 715 C CA . GLU A 1 98 ? 15.628 -11.847 -3.011 1.00 73.69 98 GLU A CA 1
ATOM 716 C C . GLU A 1 98 ? 14.516 -12.842 -2.663 1.00 73.69 98 GLU A C 1
ATOM 718 O O . GLU A 1 98 ? 14.673 -14.024 -2.962 1.00 73.69 98 GLU A O 1
ATOM 723 N N . ALA A 1 99 ? 13.385 -12.376 -2.116 1.00 67.31 99 ALA A N 1
ATOM 724 C CA . ALA A 1 99 ? 12.243 -13.220 -1.760 1.00 67.31 99 ALA A CA 1
ATOM 725 C C . ALA A 1 99 ? 11.620 -13.911 -2.992 1.00 67.31 99 ALA A C 1
ATOM 727 O O . ALA A 1 99 ? 11.031 -14.988 -2.882 1.00 67.31 99 ALA A O 1
ATOM 728 N N . GLY A 1 100 ? 11.832 -13.338 -4.182 1.00 61.00 100 GLY A N 1
ATOM 729 C CA . GLY A 1 100 ? 11.423 -13.904 -5.462 1.00 61.00 100 GLY A CA 1
ATOM 730 C C . GLY A 1 100 ? 10.241 -13.174 -6.097 1.00 61.00 100 GLY A C 1
ATOM 731 O O . GLY A 1 100 ? 9.494 -12.435 -5.470 1.00 61.00 100 GLY A O 1
ATOM 732 N N . ALA A 1 101 ? 10.061 -13.379 -7.402 1.00 58.88 101 ALA A N 1
ATOM 733 C CA . ALA A 1 101 ? 9.058 -12.675 -8.208 1.00 58.88 101 ALA A CA 1
ATOM 734 C C . ALA A 1 101 ? 7.590 -12.999 -7.852 1.00 58.88 101 ALA A C 1
ATOM 736 O O . A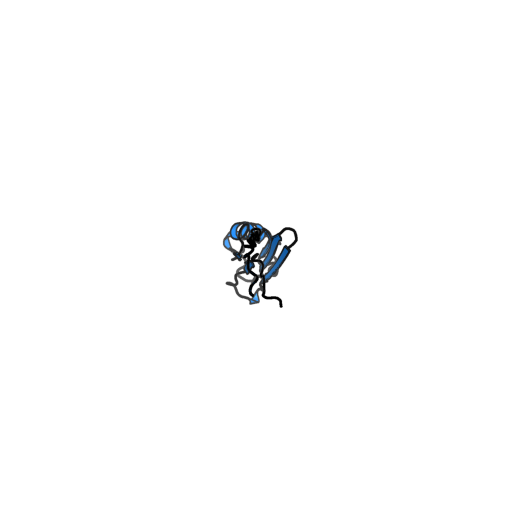LA A 1 101 ? 6.704 -12.347 -8.402 1.00 58.88 101 ALA A O 1
ATOM 737 N N . ASN A 1 102 ? 7.364 -13.993 -6.986 1.00 64.56 102 ASN A N 1
ATOM 738 C CA . ASN A 1 102 ? 6.063 -14.531 -6.577 1.00 64.56 102 ASN A CA 1
ATOM 739 C C . ASN A 1 102 ? 5.818 -14.387 -5.065 1.00 64.56 102 ASN A C 1
ATOM 741 O O . ASN A 1 102 ? 4.964 -15.070 -4.507 1.00 64.56 102 ASN A O 1
ATOM 745 N N . SER A 1 103 ? 6.606 -13.555 -4.385 1.00 71.88 103 SER A N 1
ATOM 746 C CA . SER A 1 103 ? 6.386 -13.279 -2.972 1.00 71.88 103 SER A CA 1
ATOM 747 C C . SER A 1 103 ? 5.150 -12.410 -2.799 1.00 71.88 103 SER A C 1
ATOM 749 O O . SER A 1 103 ? 5.034 -11.347 -3.410 1.00 71.88 103 SER A O 1
ATOM 751 N N . THR A 1 104 ? 4.250 -12.877 -1.947 1.00 83.31 104 THR A N 1
ATOM 752 C CA . THR A 1 104 ? 3.027 -12.175 -1.573 1.00 83.31 104 THR A CA 1
ATOM 753 C C . THR A 1 104 ? 3.232 -11.523 -0.220 1.00 83.31 104 THR A C 1
ATOM 755 O O . THR A 1 104 ? 3.835 -12.122 0.674 1.00 83.31 104 THR A O 1
ATOM 758 N N . LEU A 1 105 ? 2.745 -10.297 -0.060 1.00 87.00 105 LEU A N 1
ATOM 759 C CA . LEU A 1 105 ? 2.788 -9.622 1.225 1.00 87.00 105 LEU A CA 1
ATOM 760 C C . LEU A 1 105 ? 1.477 -9.865 1.960 1.00 87.00 105 LEU A C 1
ATOM 762 O O . LEU A 1 105 ? 0.425 -9.446 1.494 1.00 87.00 105 LEU A O 1
ATOM 766 N N . VAL A 1 106 ? 1.536 -10.536 3.106 1.00 88.44 106 VAL A N 1
ATOM 767 C CA . VAL A 1 106 ? 0.342 -10.795 3.912 1.00 88.44 106 VAL A CA 1
ATOM 768 C C . VAL A 1 106 ? 0.173 -9.665 4.918 1.00 88.44 106 VAL A C 1
ATOM 770 O O . VAL A 1 106 ? 0.984 -9.507 5.828 1.00 88.44 106 VAL A O 1
ATOM 773 N N . LEU A 1 107 ? -0.880 -8.874 4.741 1.00 87.81 107 LEU A N 1
ATOM 774 C CA . LEU A 1 107 ? -1.329 -7.887 5.709 1.00 87.81 107 LEU A CA 1
ATOM 775 C C . LEU A 1 107 ? -2.353 -8.568 6.606 1.00 87.81 107 LEU A C 1
ATOM 777 O O . LEU A 1 107 ? -3.293 -9.184 6.108 1.00 87.81 107 LEU A O 1
ATOM 781 N N . SER A 1 108 ? -2.191 -8.454 7.917 1.00 86.00 108 SER A N 1
ATOM 782 C CA . SER A 1 108 ? -3.171 -8.972 8.863 1.00 86.00 108 SER A CA 1
ATOM 783 C C . SER A 1 108 ? -3.347 -7.999 10.011 1.00 86.00 108 SER A C 1
ATOM 785 O O . SER A 1 108 ? -2.385 -7.406 10.498 1.00 86.00 108 SER A O 1
ATOM 787 N N . CYS A 1 109 ? -4.602 -7.829 10.388 1.00 85.50 109 CYS A N 1
ATOM 788 C CA . CYS A 1 109 ? -5.062 -6.982 11.467 1.00 85.50 109 CYS A CA 1
ATOM 789 C C . CYS A 1 109 ? -5.799 -7.775 12.545 1.00 85.50 109 CYS A C 1
ATOM 791 O O . CYS A 1 109 ? -6.267 -7.165 13.514 1.00 85.50 109 CYS A O 1
ATOM 793 N N . ILE A 1 110 ? -5.832 -9.113 12.430 1.00 76.75 110 ILE A N 1
ATOM 794 C CA . ILE A 1 110 ? -6.241 -9.964 13.541 1.00 76.75 110 ILE A CA 1
ATOM 795 C C . ILE A 1 110 ? -5.390 -9.587 14.742 1.00 76.75 110 ILE A C 1
ATOM 797 O O . ILE A 1 110 ? -4.159 -9.530 14.673 1.00 76.75 110 ILE A O 1
ATOM 801 N N . GLU A 1 111 ? -6.056 -9.302 15.855 1.00 62.94 111 GLU A N 1
ATOM 802 C CA . GLU A 1 111 ? -5.365 -9.220 17.125 1.00 62.94 111 GLU A CA 1
ATOM 803 C C . GLU A 1 111 ? -4.754 -10.603 17.336 1.00 62.94 111 GLU A C 1
ATOM 805 O O . GLU A 1 111 ? -5.468 -11.581 17.575 1.00 62.94 111 GLU A O 1
ATOM 810 N N . GLN A 1 112 ? -3.435 -10.712 17.166 1.00 54.47 112 GLN A N 1
ATOM 811 C CA . GLN A 1 112 ? -2.704 -11.872 17.637 1.00 54.47 112 GLN A CA 1
ATOM 812 C C . GLN A 1 112 ? -2.770 -11.795 19.157 1.00 54.47 112 GLN A C 1
ATOM 814 O O . GLN A 1 112 ? -1.830 -11.357 19.815 1.00 54.47 112 GLN A O 1
ATOM 819 N N . ASN A 1 113 ? -3.915 -12.187 19.717 1.00 50.94 113 ASN A N 1
ATOM 820 C CA . ASN A 1 113 ? -4.061 -12.530 21.114 1.00 50.94 113 ASN A CA 1
ATOM 821 C C . ASN A 1 113 ? -3.274 -13.832 21.301 1.00 50.94 113 ASN A C 1
ATOM 823 O O . ASN A 1 113 ? -3.825 -14.927 21.407 1.00 50.94 113 ASN A O 1
ATOM 827 N N . GLY A 1 114 ? -1.952 -13.719 21.167 1.00 45.06 114 GLY A N 1
ATOM 828 C CA . GLY A 1 114 ? -1.031 -14.790 21.452 1.00 45.06 114 GLY A CA 1
ATOM 829 C C . GLY A 1 114 ? -1.210 -15.148 22.923 1.00 45.06 114 GLY A C 1
ATOM 830 O O . GLY A 1 114 ? -1.405 -14.245 23.739 1.00 45.06 114 GLY A O 1
ATOM 831 N N . PRO A 1 115 ? -1.171 -16.437 23.285 1.00 43.12 115 PRO A N 1
ATOM 832 C CA . PRO A 1 115 ? -1.178 -16.844 24.681 1.00 43.12 115 PRO A CA 1
ATOM 833 C C . PRO A 1 115 ? 0.103 -16.329 25.361 1.00 43.12 115 PRO A C 1
ATOM 835 O O . PRO A 1 115 ? 1.132 -16.998 25.368 1.00 43.12 115 PRO A O 1
ATOM 838 N N . GLY A 1 116 ? 0.055 -15.101 25.875 1.00 44.91 116 GLY A N 1
ATOM 839 C CA . GLY A 1 116 ? 1.070 -14.490 26.724 1.00 44.91 116 GLY A CA 1
ATOM 840 C C . GLY A 1 116 ? 0.720 -14.763 28.182 1.00 44.91 116 GLY A C 1
ATOM 841 O O . GLY A 1 116 ? -0.283 -14.255 28.675 1.00 44.91 116 GLY A O 1
ATOM 842 N N . HIS A 1 117 ? 1.520 -15.636 28.790 1.00 37.94 117 HIS A N 1
ATOM 843 C CA . HIS A 1 117 ? 1.449 -16.176 30.149 1.00 37.94 117 HIS A CA 1
ATOM 844 C C . HIS A 1 117 ? 1.719 -15.127 31.235 1.00 37.94 117 HIS A C 1
ATOM 846 O O . HIS A 1 117 ? 2.664 -14.327 31.041 1.00 37.94 117 HIS A O 1
#

pLDDT: mean 74.94, std 16.46, range [34.66, 92.75]